Protein 1WVH (pdb70)

Sequence (132 aa):
AACNVLFINSVEMESLTGPQAISKAVAETLVADPTPTATIVHFKVSAQGITLTDNQRKLFFRRHYPLNTVTFCDLDPQERKWTKTDGSGPAKLFGFVARKGSTTDNVCHLFAELDPDQPAAAIVNFVSRVML

Solvent-accessible surface area: 7154 Å² total; per-residue (Å²): 86,41,18,61,0,12,15,3,33,46,12,132,9,133,80,53,67,10,67,116,0,0,18,99,0,0,36,71,2,73,121,36,138,114,72,20,97,24,6,50,0,63,0,95,5,26,80,119,0,0,15,0,32,26,63,83,205,166,95,23,147,136,82,69,21,51,55,106,11,7,46,48,4,48,56,5,67,117,138,62,90,5,97,32,88,132,39,100,34,84,6,96,4,0,0,1,0,0,125,144,107,45,133,106,62,14,31,0,10,0,0,0,34,67,46,125,128,46,54,0,56,46,7,14,92,84,0,38,202,63,15,106

Secondary structure (DSSP, 8-state):
-EEEEEEEEEEEEET--HHHHHHHHHHHHHT-SSPPPPEEEEEEEETTEEEEEESSS-SS-EEEEEGGGEEEEEE-TT--EEE-SSSS-EEEEEEEEE----TT-EEEEEEEE--TTS-HHHHHHHHHHHH-

Foldseek 3Di:
DKDKWKWFDKAWDQLDDELRSFQVVVVCQVVDPPRTAIFIWIWDQDLQGTKIAHPGPCPDGIDGAGLVFWDAKDWNPVFDFDCHPPHPDTFTKIWTWGCRVRNSIIMITMITGDDPVCHRHNVRVVSVVNRD

GO terms:
  GO:0005515 protein binding (F, IPI)

InterPro domains:
  IPR000980 SH2 domain [PF00017] (1472-1566)
  IPR000980 SH2 domain [PS50001] (1472-1581)
  IPR000980 SH2 domain [SM00252] (1470-1572)
  IPR003595 Protein-tyrosine phosphatase, catalytic [SM00404] (124-246)
  IPR006020 PTB/PI domain [SM00462] (1603-1744)
  IPR011993 PH-like domain superfamily [G3DSA:2.30.29.30] (1593-1744)
  IPR013625 Tensin/EPS8 phosphotyrosine-binding domain [PF08416] (1607-1742)
  IPR014020 Tensin phosphatase, C2 domain [PF10409] (233-359)
  IPR014020 Tensin phosphatase, C2 domain [PS51182] (235-361)
  IPR014020 Tensin phosphatase, C2 domain [SM01326] (233-360)
  IPR029021 Protein-tyrosine phosphatase-like [G3DSA:3.90.190.10] (66-230)
  IPR029021 Protein-tyrosine phosphatase-like [SSF52799] (67-231)
  IPR029023 Tensin-type phosphatase domain [PS51181] (58-230)
  IPR033929 Tensin, phosphotyrosine-binding domain [cd01213] (1605-1738)
  IPR035012 Tensin-like, SH2 domain [cd09927] (1468-1583)
  IPR035892 C2 domain superfamily [SSF49562] (233-360)
  IPR036860 SH2 domain superfamily [G3DSA:3.30.505.10] (1468-1579)
  IPR036860 SH2 domain superfamily [SSF55550] (1465-1597)
  IPR051484 Tensin Phosphatase [PTHR45734] (11-1744)

Nearest PDB structures (foldseek):
  1wvh-assembly1_A  TM=1.008E+00  e=8.904E-28  Gallus gallus
  2gjy-assembly1_A  TM=9.436E-01  e=2.859E-20  Gallus gallus
  2dkq-assembly1_A  TM=9.224E-01  e=1.446E-16  Homo sapiens
  3hqc-assembly1_A  TM=8.943E-01  e=5.499E-17  Homo sapiens
  2loz-assembly1_A  TM=8.882E-01  e=8.425E-16  Homo sapiens

Organism: Gallus gallus (NCBI:txid9031)

CATH classification: 2.30.29.30

B-factor: mean 32.16, std 12.57, range [15.65, 95.96]

Structure (mmCIF, N/CA/C/O backbone):
data_1WVH
#
_entry.id   1WVH
#
_cell.length_a   75.680
_cell.length_b   75.680
_cell.length_c   48.690
_cell.angle_alpha   90.00
_cell.angle_beta   90.00
_cell.angle_gamma   90.00
#
_symmetry.space_group_name_H-M   'I 4'
#
loop_
_entity.id
_entity.type
_entity.pdbx_description
1 polymer Tensin
2 water water
#
loop_
_atom_site.group_PDB
_atom_site.id
_atom_site.type_symbol
_atom_site.label_atom_id
_atom_site.label_alt_id
_atom_site.label_comp_id
_atom_site.label_asym_id
_atom_site.label_entity_id
_atom_site.label_seq_id
_atom_site.pdbx_PDB_ins_code
_atom_site.Cartn_x
_atom_site.Cartn_y
_atom_site.Cartn_z
_atom_site.occupancy
_atom_site.B_iso_or_equiv
_atom_site.auth_seq_id
_atom_site.auth_comp_id
_atom_site.auth_asym_id
_atom_site.auth_atom_id
_atom_site.pdbx_PDB_model_num
ATOM 1 N N . ALA A 1 2 ? 43.768 7.264 2.948 1.00 49.78 1606 ALA A N 1
ATOM 2 C CA . ALA A 1 2 ? 42.680 6.693 3.790 1.00 46.50 1606 ALA A CA 1
ATOM 3 C C . ALA A 1 2 ? 41.330 6.846 3.099 1.00 46.22 1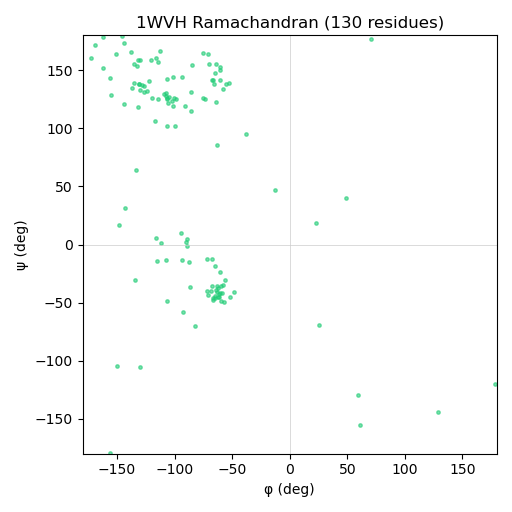606 ALA A C 1
ATOM 4 O O . ALA A 1 2 ? 41.109 7.797 2.346 1.00 42.04 1606 ALA A O 1
ATOM 6 N N . ALA A 1 3 ? 40.430 5.905 3.361 1.00 42.19 1607 ALA A N 1
ATOM 7 C CA . ALA A 1 3 ? 39.102 5.934 2.763 1.00 43.09 1607 ALA A CA 1
ATOM 8 C C . ALA A 1 3 ? 38.017 5.841 3.829 1.00 41.99 1607 ALA A C 1
ATOM 9 O O . ALA A 1 3 ? 38.108 5.034 4.754 1.00 46.23 1607 ALA A O 1
ATOM 11 N N . CYS A 1 4 ? 36.987 6.667 3.685 1.00 37.92 1608 CYS A N 1
ATOM 12 C CA . CYS A 1 4 ? 35.888 6.706 4.642 1.00 38.42 1608 CYS A CA 1
ATOM 13 C C . CYS A 1 4 ? 34.573 6.379 3.945 1.00 36.31 1608 CYS A C 1
ATOM 14 O O . CYS A 1 4 ? 34.466 6.484 2.726 1.00 30.41 1608 CYS A O 1
ATOM 17 N N . ASN A 1 5 ? 33.582 5.956 4.720 1.00 34.11 1609 ASN A N 1
ATOM 18 C CA . ASN A 1 5 ? 32.272 5.679 4.152 1.00 35.24 1609 ASN A CA 1
ATOM 19 C C . ASN A 1 5 ? 31.372 6.856 4.492 1.00 32.03 1609 ASN A C 1
ATOM 20 O O . ASN A 1 5 ? 31.220 7.222 5.659 1.00 30.09 1609 ASN A O 1
ATOM 25 N N . VAL A 1 6 ? 30.796 7.463 3.461 1.00 24.74 1610 VAL A N 1
ATOM 26 C CA . VAL A 1 6 ? 29.911 8.605 3.640 1.00 23.60 1610 VAL A CA 1
ATOM 27 C C . VAL A 1 6 ? 28.795 8.542 2.620 1.00 22.40 1610 VAL A C 1
ATOM 28 O O . VAL A 1 6 ? 28.794 7.687 1.730 1.00 23.08 1610 VAL A O 1
ATOM 32 N N . LEU A 1 7 ? 27.842 9.449 2.759 1.00 21.90 1611 LEU A N 1
ATOM 33 C CA . LEU A 1 7 ? 26.751 9.546 1.804 1.00 21.43 1611 LEU A CA 1
ATOM 34 C C . LEU A 1 7 ? 27.050 10.698 0.854 1.00 21.90 1611 LEU A C 1
ATOM 35 O O . LEU A 1 7 ? 27.328 11.812 1.304 1.00 21.87 1611 LEU A O 1
ATOM 40 N N . PHE A 1 8 ? 27.039 10.435 -0.449 1.00 19.73 1612 PHE A N 1
ATOM 41 C CA . PHE A 1 8 ? 27.209 11.515 -1.410 1.00 21.34 1612 PHE A CA 1
ATOM 42 C C . PHE A 1 8 ? 25.792 12.038 -1.565 1.00 20.28 1612 PHE A C 1
ATOM 43 O O . PHE A 1 8 ? 24.851 11.255 -1.766 1.00 21.99 1612 PHE A O 1
ATOM 51 N N . ILE A 1 9 ? 25.629 13.352 -1.473 1.00 18.73 1613 ILE A N 1
ATOM 52 C CA . ILE A 1 9 ? 24.307 13.949 -1.556 1.00 18.36 1613 ILE A CA 1
ATOM 53 C C . ILE A 1 9 ? 24.001 14.680 -2.855 1.00 21.38 1613 ILE A C 1
ATOM 54 O O . ILE A 1 9 ? 22.952 14.451 -3.462 1.00 24.20 1613 ILE A O 1
ATOM 59 N N . ASN A 1 10 ? 24.909 15.547 -3.293 1.00 18.46 1614 ASN A N 1
ATOM 60 C CA . ASN A 1 10 ? 24.632 16.348 -4.474 1.00 20.15 1614 ASN A CA 1
ATOM 61 C C . ASN A 1 10 ? 25.867 17.140 -4.897 1.00 20.42 1614 ASN A C 1
ATOM 62 O O . ASN A 1 10 ? 26.800 17.328 -4.110 1.00 21.11 1614 ASN A O 1
ATOM 67 N N . SER A 1 11 ? 25.872 17.585 -6.150 1.00 20.08 1615 SER A N 1
ATOM 68 C CA . SER A 1 11 ? 26.947 18.407 -6.696 1.00 20.51 1615 SER A CA 1
ATOM 69 C C . SER A 1 11 ? 26.231 19.649 -7.207 1.00 22.51 1615 SER A C 1
ATOM 70 O O . SER A 1 11 ? 25.208 19.550 -7.902 1.00 25.65 1615 SER A O 1
ATOM 73 N N . VAL A 1 12 ? 26.756 20.817 -6.857 1.00 18.71 1616 VAL A N 1
ATOM 74 C CA . VAL A 1 12 ? 26.136 22.082 -7.230 1.00 20.35 1616 VAL A CA 1
ATOM 75 C C . VAL A 1 12 ? 27.102 23.023 -7.938 1.00 20.57 1616 VAL A C 1
ATOM 76 O O . VAL A 1 12 ? 28.221 23.238 -7.477 1.00 20.69 1616 VAL A O 1
ATOM 80 N N . GLU A 1 13 ? 26.665 23.576 -9.068 1.00 21.81 1617 GLU A N 1
ATOM 81 C CA . GLU A 1 13 ? 27.470 24.540 -9.821 1.00 24.18 1617 GLU A CA 1
ATOM 82 C C . GLU A 1 13 ? 27.445 25.850 -9.031 1.00 24.51 1617 GLU A C 1
ATOM 83 O O . GLU A 1 13 ? 26.372 26.372 -8.718 1.00 26.25 1617 GLU A O 1
ATOM 89 N N . MET A 1 14 ? 28.619 26.383 -8.711 1.00 23.53 1618 MET A N 1
ATOM 90 C CA . MET A 1 14 ? 28.704 27.605 -7.913 1.00 23.66 1618 MET A CA 1
ATOM 91 C C . MET A 1 14 ? 29.231 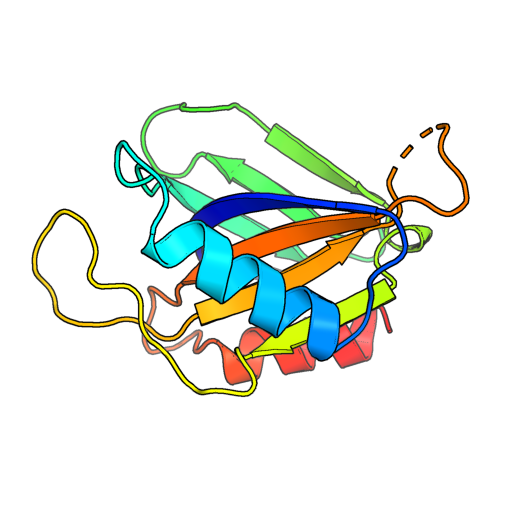28.832 -8.643 1.00 24.98 1618 MET A C 1
ATOM 92 O O . MET A 1 14 ? 29.336 29.901 -8.047 1.00 28.23 1618 MET A O 1
ATOM 97 N N . GLU A 1 15 ? 29.542 28.689 -9.925 1.00 28.28 1619 GLU A N 1
ATOM 98 C CA . GLU A 1 15 ? 30.116 29.802 -10.676 1.00 33.21 1619 GLU A CA 1
ATOM 99 C C . GLU A 1 15 ? 31.415 30.190 -9.968 1.00 30.66 1619 GLU A C 1
ATOM 100 O O . GLU A 1 15 ? 32.236 29.326 -9.669 1.00 29.05 1619 GLU A O 1
ATOM 106 N N . SER A 1 16 ? 31.600 31.472 -9.671 1.00 32.96 1620 SER A N 1
ATOM 107 C CA . SER A 1 16 ? 32.831 31.899 -9.012 1.00 34.02 1620 SER A CA 1
ATOM 108 C C . SER A 1 16 ? 32.771 31.882 -7.486 1.00 34.43 1620 SER A C 1
ATOM 109 O O . SER A 1 16 ? 33.734 32.259 -6.822 1.00 34.72 1620 SER A O 1
ATOM 112 N N . LEU A 1 17 ? 31.647 31.439 -6.926 1.00 31.62 1621 LEU A N 1
ATOM 113 C CA . LEU A 1 17 ? 31.520 31.385 -5.475 1.00 29.33 1621 LEU A CA 1
ATOM 114 C C . LEU A 1 17 ? 32.518 30.374 -4.941 1.00 27.91 1621 LEU A C 1
ATOM 115 O O . LEU A 1 17 ? 32.823 29.385 -5.606 1.00 30.64 1621 LEU A O 1
ATOM 120 N N . THR A 1 18 ? 33.032 30.611 -3.743 1.00 26.25 1622 THR A N 1
ATOM 121 C CA . THR A 1 18 ? 33.993 29.688 -3.185 1.00 26.28 1622 THR A CA 1
ATOM 122 C C . THR A 1 18 ? 34.043 29.744 -1.656 1.00 24.56 1622 THR A C 1
ATOM 123 O O . THR A 1 18 ? 33.285 30.484 -1.029 1.00 23.96 1622 THR A O 1
ATOM 127 N N . GLY A 1 19 ? 34.904 28.931 -1.056 1.00 23.43 1623 GLY A N 1
ATOM 128 C CA . GLY A 1 19 ? 35.034 28.942 0.394 1.00 21.00 1623 GLY A CA 1
ATOM 129 C C . GLY A 1 19 ? 33.776 28.575 1.166 1.00 23.33 1623 GLY A C 1
ATOM 130 O O . GLY A 1 19 ? 32.909 27.871 0.642 1.00 22.15 1623 GLY A O 1
ATOM 131 N N . PRO A 1 20 ? 33.650 29.035 2.419 1.00 24.62 1624 PRO A N 1
ATOM 132 C CA . PRO A 1 20 ? 32.480 28.744 3.255 1.00 23.79 1624 PRO A CA 1
ATOM 133 C C . PRO A 1 20 ? 31.175 29.212 2.605 1.00 21.91 1624 PRO A C 1
ATOM 134 O O . PRO A 1 20 ? 30.124 28.573 2.759 1.00 22.21 1624 PRO A O 1
ATOM 138 N N . GLN A 1 21 ? 31.242 30.328 1.890 1.00 23.21 1625 GLN A N 1
ATOM 139 C CA . GLN A 1 21 ? 30.064 30.861 1.215 1.00 21.88 1625 GLN A CA 1
ATOM 140 C C . GLN A 1 21 ? 29.544 29.844 0.213 1.00 20.69 1625 GLN A C 1
ATOM 141 O O . GLN A 1 21 ? 28.337 29.651 0.085 1.00 22.17 1625 GLN A O 1
ATOM 147 N N . ALA A 1 22 ? 30.463 29.210 -0.512 1.00 20.57 1626 ALA A N 1
ATOM 148 C CA . ALA A 1 22 ? 30.104 28.201 -1.502 1.00 19.73 1626 ALA A CA 1
ATOM 149 C C . ALA A 1 22 ? 29.494 26.960 -0.856 1.00 19.29 1626 ALA A C 1
ATOM 150 O O . ALA A 1 22 ? 28.472 26.444 -1.330 1.00 19.23 1626 ALA A O 1
ATOM 152 N N . ILE A 1 23 ? 30.124 26.469 0.207 1.00 17.98 1627 ILE A N 1
ATOM 153 C CA . ILE A 1 23 ? 29.615 25.287 0.910 1.00 17.01 1627 ILE A CA 1
ATOM 154 C C . ILE A 1 23 ? 28.206 25.570 1.420 1.00 17.40 1627 ILE A C 1
ATOM 155 O O . ILE A 1 23 ? 27.279 24.792 1.213 1.00 18.55 1627 ILE A O 1
ATOM 160 N N . SER A 1 24 ? 28.038 26.708 2.081 1.00 19.22 1628 SER A N 1
ATOM 161 C CA . SER A 1 24 ? 26.740 27.072 2.630 1.00 19.22 1628 SER A CA 1
ATOM 162 C C . SER A 1 24 ? 25.676 27.212 1.531 1.00 16.78 1628 SER A C 1
ATOM 163 O O . SER A 1 24 ? 24.557 26.704 1.668 1.00 18.05 1628 SER A O 1
ATOM 166 N N . LYS A 1 25 ? 26.031 27.881 0.437 1.00 18.11 1629 LYS A N 1
ATOM 167 C CA . LYS A 1 25 ? 25.092 28.075 -0.659 1.00 18.51 1629 LYS A CA 1
ATOM 168 C C . LYS A 1 25 ? 24.691 26.736 -1.283 1.00 17.50 1629 LYS A C 1
ATOM 169 O O . LYS A 1 25 ? 23.515 26.515 -1.607 1.00 17.73 1629 LYS A O 1
ATOM 175 N N . ALA A 1 26 ? 25.667 25.838 -1.447 1.00 17.08 1630 ALA A N 1
ATOM 176 C CA . ALA A 1 26 ? 25.384 24.537 -2.023 1.00 17.14 1630 ALA A CA 1
ATOM 177 C C . ALA A 1 26 ? 24.416 23.765 -1.128 1.00 16.77 1630 ALA A C 1
ATOM 178 O O . ALA A 1 26 ? 23.525 23.071 -1.625 1.00 17.98 1630 ALA A O 1
ATOM 180 N N . VAL A 1 27 ? 24.566 23.906 0.188 1.00 17.59 1631 VAL A N 1
ATOM 181 C CA . VAL A 1 27 ? 23.676 23.221 1.118 1.00 15.65 1631 VAL A CA 1
ATOM 182 C C . VAL A 1 27 ? 22.253 23.761 0.954 1.00 19.23 1631 VAL A C 1
ATOM 183 O O . VAL A 1 27 ? 21.289 22.996 0.876 1.00 18.78 1631 VAL A O 1
ATOM 187 N N . ALA A 1 28 ? 22.126 25.081 0.897 1.00 18.50 1632 ALA A N 1
ATOM 188 C CA . ALA A 1 28 ? 20.811 25.691 0.728 1.00 19.49 1632 ALA A CA 1
ATOM 189 C C . ALA A 1 28 ? 20.125 25.187 -0.537 1.00 18.31 1632 ALA A C 1
ATOM 190 O O . ALA A 1 28 ? 18.964 24.774 -0.507 1.00 19.58 1632 ALA A O 1
ATOM 192 N N . GLU A 1 29 ? 20.836 25.214 -1.656 1.00 18.70 1633 GLU A N 1
ATOM 193 C CA . GLU A 1 29 ? 20.240 24.780 -2.915 1.00 19.81 1633 GLU A CA 1
ATOM 194 C C . GLU A 1 29 ? 19.853 23.311 -2.868 1.00 19.71 1633 GLU A C 1
ATOM 195 O O . GLU A 1 29 ? 18.835 22.893 -3.429 1.00 22.04 1633 GLU A O 1
ATOM 201 N N . THR A 1 30 ? 20.661 22.521 -2.184 1.00 18.58 1634 THR A N 1
ATOM 202 C CA . THR A 1 30 ? 20.391 21.100 -2.086 1.00 19.00 1634 THR A CA 1
ATOM 203 C C . THR A 1 30 ? 19.144 20.797 -1.257 1.00 21.45 1634 THR A C 1
ATOM 204 O O . THR A 1 30 ? 18.354 19.920 -1.618 1.00 23.15 1634 THR A O 1
ATOM 208 N N . LEU A 1 31 ? 18.950 21.530 -0.167 1.00 21.46 1635 LEU A N 1
ATOM 209 C CA . LEU A 1 31 ? 17.799 21.283 0.696 1.00 21.97 1635 LEU A CA 1
ATOM 210 C C . LEU A 1 31 ? 16.449 21.714 0.113 1.00 26.60 1635 LEU A C 1
ATOM 211 O O . LEU A 1 31 ? 15.399 21.339 0.645 1.00 28.40 1635 LEU A O 1
ATOM 216 N N . VAL A 1 32 ? 16.460 22.487 -0.968 1.00 25.30 1636 VAL A N 1
ATOM 217 C CA . VAL A 1 32 ? 15.205 22.883 -1.603 1.00 29.65 1636 VAL A CA 1
ATOM 218 C C . VAL A 1 32 ? 15.098 22.316 -3.021 1.00 27.18 1636 VAL A C 1
ATOM 219 O O . VAL A 1 32 ? 14.156 22.631 -3.757 1.00 27.53 1636 VAL A O 1
ATOM 223 N N . ALA A 1 33 ? 16.065 21.482 -3.399 1.00 25.15 1637 ALA A N 1
ATOM 224 C CA . ALA A 1 33 ? 16.073 20.862 -4.717 1.00 24.94 1637 ALA A CA 1
ATOM 225 C C . ALA A 1 33 ? 14.838 20.005 -4.902 1.00 27.26 1637 ALA A C 1
ATOM 226 O O . ALA A 1 33 ? 14.388 19.327 -3.973 1.00 26.79 1637 ALA A O 1
ATOM 228 N N . ASP A 1 34 ? 14.280 20.029 -6.111 1.00 33.68 1638 ASP A N 1
ATOM 229 C CA . ASP A 1 34 ? 13.069 19.238 -6.422 1.00 35.25 1638 ASP A CA 1
ATOM 230 C C . ASP A 1 34 ? 13.269 18.459 -7.740 1.00 37.59 1638 ASP A C 1
ATOM 231 O O . ASP A 1 34 ? 13.433 19.043 -8.797 1.00 42.48 1638 ASP A O 1
ATOM 236 N N . PRO A 1 35 ? 13.221 17.115 -7.684 1.00 34.31 1639 PRO A N 1
ATOM 237 C CA . PRO A 1 35 ? 12.998 16.278 -6.500 1.00 34.96 1639 PRO A CA 1
ATOM 238 C C . PRO A 1 35 ? 14.192 16.284 -5.560 1.00 32.21 1639 PRO A C 1
ATOM 239 O O . PRO A 1 35 ? 15.292 16.715 -5.918 1.00 29.22 1639 PRO A O 1
ATOM 243 N N . THR A 1 36 ? 13.953 15.830 -4.341 1.00 33.37 1640 THR A N 1
ATOM 244 C CA . THR A 1 36 ? 15.003 15.747 -3.339 1.00 33.01 1640 THR A CA 1
ATOM 245 C C . THR A 1 36 ? 16.083 14.855 -3.936 1.00 33.32 1640 THR A C 1
ATOM 246 O O . THR A 1 36 ? 15.787 13.813 -4.524 1.00 31.10 1640 THR A O 1
ATOM 250 N N . PRO A 1 37 ? 17.348 15.269 -3.834 1.00 28.99 1641 PRO A N 1
ATOM 251 C CA . PRO A 1 37 ? 18.394 14.421 -4.399 1.00 26.78 1641 PRO A CA 1
ATOM 252 C C . PRO A 1 37 ? 18.373 13.066 -3.693 1.00 29.27 1641 PRO A C 1
ATOM 253 O O . PRO A 1 37 ? 17.933 12.962 -2.546 1.00 32.63 1641 PRO A O 1
ATOM 257 N N . THR A 1 38 ? 18.811 12.023 -4.385 1.00 35.03 1642 THR A N 1
ATOM 258 C CA . THR A 1 38 ? 18.862 10.704 -3.772 1.00 37.03 1642 THR A CA 1
ATOM 259 C C . THR A 1 38 ? 20.307 10.429 -3.367 1.00 30.72 1642 THR A C 1
ATOM 260 O O . THR A 1 38 ? 21.203 10.407 -4.204 1.00 32.28 1642 THR A O 1
ATOM 264 N N . ALA A 1 39 ? 20.526 10.236 -2.074 1.00 33.19 1643 ALA A N 1
ATOM 265 C CA . ALA A 1 39 ? 21.866 9.976 -1.568 1.00 29.96 1643 ALA A CA 1
ATOM 266 C C . ALA A 1 39 ? 22.368 8.601 -1.989 1.00 31.66 1643 ALA A C 1
ATOM 267 O O . ALA A 1 39 ? 21.581 7.694 -2.269 1.00 32.99 1643 ALA A O 1
ATOM 269 N N . THR A 1 40 ? 23.688 8.461 -2.032 1.00 25.16 1644 THR A N 1
ATOM 270 C CA . THR A 1 40 ? 24.339 7.208 -2.406 1.00 26.56 1644 THR A CA 1
ATOM 271 C C . THR A 1 40 ? 25.502 6.968 -1.457 1.00 27.25 1644 THR A C 1
ATOM 272 O O . THR A 1 40 ? 26.272 7.884 -1.182 1.00 25.12 1644 THR A O 1
ATOM 276 N N . ILE A 1 41 ? 25.635 5.746 -0.954 1.00 23.94 1645 ILE A N 1
ATOM 277 C CA . ILE A 1 41 ? 26.747 5.439 -0.066 1.00 23.26 1645 ILE A CA 1
ATOM 278 C C . ILE A 1 41 ? 27.985 5.312 -0.943 1.00 27.04 1645 ILE A C 1
ATOM 279 O O . ILE A 1 41 ? 27.990 4.554 -1.923 1.00 24.66 1645 ILE A O 1
ATOM 284 N N . VAL A 1 42 ? 29.030 6.061 -0.606 1.00 23.50 1646 VAL A N 1
ATOM 285 C CA . VAL A 1 42 ? 30.253 6.014 -1.389 1.00 25.68 1646 VAL A CA 1
ATOM 286 C C . VAL A 1 42 ? 31.502 5.843 -0.543 1.00 24.35 1646 VAL A C 1
ATOM 287 O O . VAL A 1 42 ? 31.516 6.130 0.660 1.00 26.67 1646 VAL A O 1
ATOM 291 N N . HIS A 1 43 ? 32.544 5.368 -1.209 1.00 25.23 1647 HIS A N 1
ATOM 292 C CA . HIS A 1 43 ? 33.866 5.176 -0.626 1.00 28.42 1647 HIS A CA 1
ATOM 293 C C . HIS A 1 43 ? 34.497 6.531 -0.941 1.00 27.18 1647 HIS A C 1
ATOM 294 O O . HIS A 1 43 ? 34.581 6.914 -2.112 1.00 25.34 1647 HIS A O 1
ATOM 301 N N . PHE A 1 44 ? 34.895 7.261 0.097 1.00 23.64 1648 PHE A N 1
ATOM 302 C CA . PHE A 1 44 ? 35.505 8.589 -0.029 1.00 23.10 1648 PHE A CA 1
ATOM 303 C C . PHE A 1 44 ? 36.985 8.389 0.288 1.00 24.42 1648 PHE A C 1
ATOM 304 O O . PHE A 1 44 ? 37.364 8.269 1.456 1.00 24.75 1648 PHE A O 1
ATOM 312 N N . LYS A 1 45 ? 37.812 8.356 -0.752 1.00 22.92 1649 LYS A N 1
ATOM 313 C CA . LYS A 1 45 ? 39.241 8.121 -0.581 1.00 24.24 1649 LYS A CA 1
ATOM 314 C C . LYS A 1 45 ? 40.095 9.366 -0.744 1.00 22.78 1649 LYS A C 1
ATOM 315 O O . LYS A 1 45 ? 40.009 10.069 -1.749 1.00 23.99 1649 LYS A O 1
ATOM 321 N N . VAL A 1 46 ? 40.922 9.627 0.266 1.00 26.90 1650 VAL A N 1
ATOM 322 C CA . VAL A 1 46 ? 41.840 10.766 0.271 1.00 27.72 1650 VAL A CA 1
ATOM 323 C C . VAL A 1 46 ? 43.246 10.221 0.044 1.00 28.61 1650 VAL A C 1
ATOM 324 O O . VAL A 1 46 ? 43.695 9.330 0.764 1.00 32.01 1650 VAL A O 1
ATOM 328 N N . SER A 1 47 ? 43.926 10.740 -0.971 1.00 25.15 1651 SER A N 1
ATOM 329 C CA . SER A 1 47 ? 45.283 10.294 -1.285 1.00 28.77 1651 SER A CA 1
ATOM 330 C C . SER A 1 47 ? 46.101 11.461 -1.809 1.00 29.87 1651 SER A C 1
ATOM 331 O O . SER A 1 47 ? 45.600 12.582 -1.927 1.00 29.41 1651 SER A O 1
ATOM 334 N N . ALA A 1 48 ? 47.363 11.198 -2.130 1.00 29.29 1652 ALA A N 1
ATOM 335 C CA . ALA A 1 48 ? 48.240 12.234 -2.653 1.00 27.48 1652 ALA A CA 1
ATOM 336 C C . ALA A 1 48 ? 47.737 12.707 -4.008 1.00 28.61 1652 ALA A C 1
ATOM 337 O O . ALA A 1 48 ? 48.109 13.785 -4.474 1.00 31.55 1652 ALA A O 1
ATOM 339 N N . GLN A 1 49 ? 46.882 11.899 -4.636 1.00 26.48 1653 GLN A N 1
ATOM 340 C CA . GLN A 1 49 ? 46.329 12.229 -5.943 1.00 30.92 1653 GLN A CA 1
ATOM 341 C C . GLN A 1 49 ? 45.060 13.075 -5.863 1.00 25.60 1653 GLN A C 1
ATOM 342 O O . GLN A 1 49 ? 44.638 13.649 -6.865 1.00 26.48 1653 GLN A O 1
ATOM 348 N N . GLY A 1 50 ? 44.459 13.141 -4.676 1.00 26.72 1654 GLY A N 1
ATOM 349 C CA . GLY A 1 50 ? 43.238 13.914 -4.516 1.00 25.25 1654 GLY A CA 1
ATOM 350 C C . GLY A 1 50 ? 42.131 13.126 -3.847 1.00 24.71 1654 GLY A C 1
ATOM 351 O O . GLY A 1 50 ? 42.371 12.322 -2.945 1.00 23.73 1654 GLY A O 1
ATOM 352 N N . ILE A 1 51 ? 40.902 13.366 -4.284 1.00 22.57 1655 ILE A N 1
ATOM 353 C CA . ILE A 1 51 ? 39.749 12.682 -3.715 1.00 19.92 1655 ILE A CA 1
ATOM 354 C C . ILE A 1 51 ? 39.111 11.789 -4.757 1.00 21.16 1655 ILE A C 1
ATOM 355 O O . ILE A 1 51 ? 38.756 12.255 -5.840 1.00 23.49 1655 ILE A O 1
ATOM 360 N N . THR A 1 52 ? 38.967 10.510 -4.434 1.00 22.57 1656 THR A N 1
ATOM 361 C CA . THR A 1 52 ? 38.359 9.565 -5.360 1.00 22.43 1656 THR A CA 1
ATOM 362 C C . THR A 1 52 ? 37.114 8.979 -4.717 1.00 22.36 1656 THR A C 1
ATOM 363 O O . THR A 1 52 ? 37.164 8.472 -3.596 1.00 21.31 1656 THR A O 1
ATOM 367 N N . LEU A 1 53 ? 35.992 9.072 -5.427 1.00 22.53 1657 LEU A N 1
ATOM 368 C CA . LEU A 1 53 ? 34.718 8.565 -4.938 1.00 23.19 1657 LEU A CA 1
ATOM 369 C C . LEU A 1 53 ? 34.317 7.321 -5.721 1.00 24.97 1657 LEU A C 1
ATOM 370 O O . LEU A 1 53 ? 34.337 7.322 -6.951 1.00 26.84 1657 LEU A O 1
ATOM 375 N N . THR A 1 54 ? 33.969 6.265 -5.005 1.00 24.40 1658 THR A N 1
ATOM 376 C CA . THR A 1 54 ? 33.519 5.046 -5.667 1.00 26.26 1658 THR A CA 1
ATOM 377 C C . THR A 1 54 ? 32.249 4.529 -5.000 1.00 28.23 1658 THR A C 1
ATOM 378 O O . THR A 1 54 ? 31.986 4.783 -3.825 1.00 28.10 1658 THR A O 1
ATOM 382 N N . ASP A 1 55 ? 31.452 3.801 -5.766 1.00 32.10 1659 ASP A N 1
ATOM 383 C CA . ASP A 1 55 ? 30.206 3.245 -5.259 1.00 36.33 1659 ASP A CA 1
ATOM 384 C C . ASP A 1 55 ? 30.416 2.186 -4.177 1.00 40.21 1659 ASP A C 1
ATOM 385 O O . ASP A 1 55 ? 31.308 1.345 -4.276 1.00 40.85 1659 ASP A O 1
ATOM 390 N N . ASN A 1 56 ? 29.583 2.243 -3.143 1.00 39.06 1660 ASN A N 1
ATOM 391 C CA . ASN A 1 56 ? 29.616 1.285 -2.038 1.00 41.16 1660 ASN A CA 1
ATOM 392 C C . ASN A 1 56 ? 28.165 1.091 -1.682 1.00 44.06 1660 ASN A C 1
ATOM 393 O O . ASN A 1 56 ? 27.794 0.841 -0.535 1.00 42.47 1660 ASN A O 1
ATOM 398 N N . GLN A 1 57 ? 27.352 1.209 -2.719 1.00 46.70 1661 GLN A N 1
ATOM 399 C CA . GLN A 1 57 ? 25.911 1.102 -2.625 1.00 52.07 1661 GLN A CA 1
ATOM 400 C C . GLN A 1 57 ? 25.468 0.127 -3.706 1.00 54.19 1661 GLN A C 1
ATOM 401 O O . GLN A 1 57 ? 25.623 -1.094 -3.608 1.00 55.19 1661 GLN A O 1
ATOM 407 N N . ARG A 1 58 ? 24.894 0.736 -4.732 1.00 55.48 1662 ARG A N 1
ATOM 408 C CA . ARG A 1 58 ? 24.407 0.114 -5.942 1.00 56.17 1662 ARG A CA 1
ATOM 409 C C . ARG A 1 58 ? 24.786 1.239 -6.890 1.00 59.37 1662 ARG A C 1
ATOM 410 O O . ARG A 1 58 ? 24.381 2.398 -6.717 1.00 63.21 1662 ARG A O 1
ATOM 418 N N . LYS A 1 59 ? 25.618 0.877 -7.853 1.00 58.94 1663 LYS A N 1
ATOM 419 C CA . LYS A 1 59 ? 26.167 1.780 -8.841 1.00 58.66 1663 LYS A CA 1
ATOM 420 C C . LYS A 1 59 ? 25.242 2.871 -9.377 1.00 58.51 1663 LYS A C 1
ATOM 421 O O . LYS A 1 59 ? 24.450 2.633 -10.290 1.00 60.82 1663 LYS A O 1
ATOM 427 N N . LEU A 1 60 ? 25.315 4.059 -8.775 0.00 58.76 1664 LEU A N 1
ATOM 428 C CA . LEU A 1 60 ? 24.544 5.198 -9.271 1.00 58.43 1664 LEU A CA 1
ATOM 429 C C . LEU A 1 60 ? 25.500 5.606 -10.375 1.00 58.43 1664 LEU A C 1
ATOM 430 O O . LEU A 1 60 ? 25.205 5.459 -11.557 0.00 57.68 1664 LEU A O 1
ATOM 435 N N . PHE A 1 61 ? 26.653 6.126 -9.963 1.00 55.58 1665 PHE A N 1
ATOM 436 C CA . PHE A 1 61 ? 27.711 6.494 -10.890 1.00 52.24 1665 PHE A CA 1
ATOM 437 C C . PHE A 1 61 ? 28.765 5.469 -10.511 1.00 47.04 1665 PHE A C 1
ATOM 438 O O . PHE A 1 61 ? 28.616 4.798 -9.493 1.00 50.34 1665 PHE A O 1
ATOM 446 N N . PHE A 1 62 ? 29.804 5.297 -11.315 1.00 47.37 1666 PHE A N 1
ATOM 447 C CA . PHE A 1 62 ? 30.807 4.311 -10.941 1.00 41.79 1666 PHE A CA 1
ATOM 448 C C . PHE A 1 62 ? 31.925 4.930 -10.144 1.00 40.20 1666 PHE A C 1
ATOM 449 O O . PHE A 1 62 ? 32.191 4.527 -9.007 1.00 34.23 1666 PHE A O 1
ATOM 457 N N . ARG A 1 63 ? 32.570 5.922 -10.743 1.00 34.08 1667 ARG A N 1
ATOM 458 C CA . ARG A 1 63 ? 33.707 6.544 -10.096 1.00 30.43 1667 ARG A CA 1
ATOM 459 C C . ARG A 1 63 ? 33.981 7.961 -10.555 1.00 30.91 1667 ARG A C 1
ATOM 460 O O . ARG A 1 63 ? 33.820 8.300 -11.724 1.00 32.92 1667 ARG A O 1
ATOM 468 N N . ARG A 1 64 ? 34.402 8.790 -9.608 1.00 26.67 1668 ARG A N 1
ATOM 469 C CA . ARG A 1 64 ? 34.725 10.169 -9.897 1.00 27.91 1668 ARG A CA 1
ATOM 470 C C . ARG A 1 64 ? 36.023 10.436 -9.169 1.00 29.01 1668 ARG A C 1
ATOM 471 O O . ARG A 1 64 ? 36.228 9.952 -8.056 1.00 27.30 1668 ARG A O 1
ATOM 479 N N . HIS A 1 65 ? 36.923 11.151 -9.825 1.00 27.70 1669 HIS A N 1
ATOM 480 C CA . HIS A 1 65 ? 38.192 11.490 -9.208 1.00 25.22 1669 HIS A CA 1
ATOM 481 C C . HIS A 1 65 ? 38.426 12.975 -9.365 1.00 29.02 1669 HIS A C 1
ATOM 482 O O . HIS A 1 65 ? 38.248 13.543 -10.448 1.00 30.02 1669 HIS A O 1
ATOM 489 N N . TYR A 1 66 ? 38.819 13.606 -8.268 1.00 25.74 1670 TYR A N 1
ATOM 490 C CA . TYR A 1 66 ? 39.090 15.032 -8.255 1.00 24.07 1670 TYR A CA 1
ATOM 491 C C . TYR A 1 66 ? 40.562 15.215 -7.917 1.00 25.15 1670 TYR A C 1
ATOM 492 O O . TYR A 1 66 ? 40.975 14.995 -6.773 1.00 24.80 1670 TYR A O 1
ATOM 501 N N . PRO A 1 67 ? 41.379 15.589 -8.919 1.00 24.85 1671 PRO A N 1
ATOM 502 C CA . PRO A 1 67 ? 42.815 15.794 -8.717 1.00 25.57 1671 PRO A CA 1
ATOM 503 C C . PRO A 1 67 ? 43.058 16.758 -7.555 1.00 25.18 1671 PRO A C 1
ATOM 504 O O . PRO A 1 67 ? 42.346 17.754 -7.405 1.00 27.88 1671 PRO A O 1
ATOM 508 N N . LEU A 1 68 ? 44.052 16.448 -6.734 1.00 24.93 1672 LEU A N 1
ATOM 509 C CA . LEU A 1 68 ? 44.368 17.261 -5.564 1.00 23.64 1672 LEU A CA 1
ATOM 510 C C . LEU A 1 68 ? 44.470 18.761 -5.857 1.00 23.55 1672 LEU A C 1
ATOM 511 O O . LEU A 1 68 ? 43.961 19.584 -5.093 1.00 19.97 1672 LEU A O 1
ATOM 516 N N . ASN A 1 69 ? 45.083 19.132 -6.975 1.00 24.38 1673 ASN A N 1
ATOM 517 C CA . ASN A 1 69 ? 45.227 20.552 -7.281 1.00 22.12 1673 ASN A CA 1
ATOM 518 C C . ASN A 1 69 ? 43.927 21.305 -7.596 1.00 26.67 1673 ASN A C 1
ATOM 519 O O . ASN A 1 69 ? 43.916 22.540 -7.625 1.00 28.85 1673 ASN A O 1
ATOM 524 N N . THR A 1 70 ? 42.830 20.583 -7.808 1.00 21.92 1674 THR A N 1
ATOM 525 C CA . THR A 1 70 ? 41.567 21.239 -8.139 1.00 22.72 1674 THR A CA 1
ATOM 526 C C . THR A 1 70 ? 40.701 21.501 -6.915 1.00 21.74 1674 THR A C 1
ATOM 527 O O . THR A 1 70 ? 39.744 22.266 -6.993 1.00 23.48 1674 THR A O 1
ATOM 531 N N . VAL A 1 71 ? 41.046 20.875 -5.791 1.00 19.55 1675 VAL A N 1
ATOM 532 C CA . VAL A 1 71 ? 40.267 21.031 -4.558 1.00 21.39 1675 VAL A CA 1
ATOM 533 C C . VAL A 1 71 ? 40.758 22.277 -3.833 1.00 19.89 1675 VAL A C 1
ATOM 534 O O . VAL A 1 71 ? 41.904 22.329 -3.376 1.00 21.91 1675 VAL A O 1
ATOM 538 N N . THR A 1 72 ? 39.892 23.278 -3.710 1.00 18.26 1676 THR A N 1
ATOM 539 C CA . THR A 1 72 ? 40.285 24.537 -3.092 1.00 19.33 1676 THR A CA 1
ATOM 540 C C . THR A 1 72 ? 39.725 24.813 -1.709 1.00 18.25 1676 THR A C 1
ATOM 541 O O . THR A 1 72 ? 40.186 25.729 -1.025 1.00 22.44 1676 THR A O 1
ATOM 545 N N . PHE A 1 73 ? 38.729 24.041 -1.289 1.00 18.20 1677 PHE A N 1
ATOM 546 C CA . PHE A 1 73 ? 38.156 24.244 0.036 1.00 17.64 1677 PHE A CA 1
ATOM 547 C C . PHE A 1 73 ? 37.373 23.024 0.477 1.00 16.95 1677 PHE A C 1
ATOM 548 O O . PHE A 1 73 ? 36.864 22.285 -0.356 1.00 19.04 1677 PHE A O 1
ATOM 556 N N . CYS A 1 74 ? 37.295 22.810 1.792 1.00 16.91 1678 CYS A N 1
ATOM 557 C CA . CYS A 1 74 ? 36.531 21.697 2.363 1.00 18.79 1678 CYS A CA 1
ATOM 558 C C . CYS A 1 74 ? 36.135 22.062 3.793 1.00 20.13 1678 CYS A C 1
ATOM 559 O O . CYS A 1 74 ? 36.979 22.462 4.595 1.00 22.86 1678 CYS A O 1
ATOM 562 N N . ASP A 1 75 ? 34.853 21.933 4.118 1.00 19.07 1679 ASP A N 1
ATOM 563 C CA . ASP A 1 75 ? 34.400 22.269 5.467 1.00 18.51 1679 ASP A CA 1
ATOM 564 C C . ASP A 1 75 ? 32.979 21.801 5.698 1.00 19.93 1679 ASP A C 1
ATOM 565 O O . ASP A 1 75 ? 32.286 21.337 4.789 1.00 18.40 1679 ASP A O 1
ATOM 570 N N . LEU A 1 76 ? 32.564 21.909 6.950 1.00 20.34 1680 LEU A N 1
ATOM 571 C CA . LEU A 1 76 ? 31.211 21.597 7.357 1.00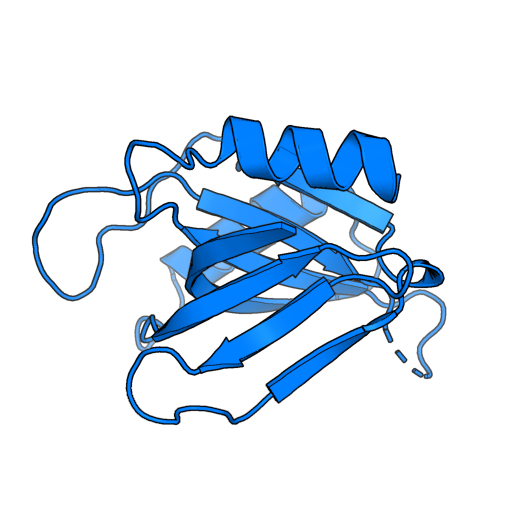 19.78 1680 LEU A CA 1
ATOM 572 C C . LEU A 1 76 ? 30.314 22.753 6.893 1.00 19.15 1680 LEU A C 1
ATOM 573 O O . LEU A 1 76 ? 30.789 23.835 6.529 1.00 19.45 1680 LEU A O 1
ATOM 578 N N . ASP A 1 77 ? 29.009 22.516 6.885 1.00 18.29 1681 ASP A N 1
ATOM 579 C CA . ASP A 1 77 ? 28.068 23.573 6.542 1.00 16.95 1681 ASP A CA 1
ATOM 580 C C . ASP A 1 77 ? 28.195 24.651 7.622 1.00 19.92 1681 ASP A C 1
ATOM 581 O O . ASP A 1 77 ? 28.041 24.370 8.820 1.00 21.15 1681 ASP A O 1
ATOM 586 N N . PRO A 1 78 ? 28.498 25.889 7.219 1.00 21.40 1682 PRO A N 1
ATOM 587 C CA . PRO A 1 78 ? 28.633 26.978 8.187 1.00 21.17 1682 PRO A CA 1
ATOM 588 C C . PRO A 1 78 ? 27.388 27.168 9.049 1.00 26.57 1682 PRO A C 1
ATOM 589 O O . PRO A 1 78 ? 27.489 27.583 10.208 1.00 26.11 1682 PRO A O 1
ATOM 593 N N . GLN A 1 79 ? 26.224 26.858 8.480 1.00 22.87 1683 GLN A N 1
ATOM 594 C CA . GLN A 1 79 ? 24.956 27.030 9.193 1.00 21.66 1683 GLN A CA 1
ATOM 595 C C . GLN A 1 79 ? 24.465 25.774 9.901 1.00 24.78 1683 GLN A C 1
ATOM 596 O O . GLN A 1 79 ? 23.340 25.731 10.399 1.00 25.46 1683 GLN A O 1
ATOM 602 N N . GLU A 1 80 ? 25.324 24.761 9.956 1.00 21.34 1684 GLU A N 1
ATOM 603 C CA . GLU A 1 80 ? 25.043 23.513 10.649 1.00 24.80 1684 GLU A CA 1
ATOM 604 C C . GLU A 1 80 ? 23.710 22.843 10.354 1.00 24.73 1684 GLU A C 1
ATOM 605 O O . GLU A 1 80 ? 23.059 22.307 11.262 1.00 27.04 1684 GLU A O 1
ATOM 611 N N . ARG A 1 81 ? 23.305 22.854 9.088 1.00 24.27 1685 ARG A N 1
ATOM 612 C CA . ARG A 1 81 ? 22.053 22.213 8.707 1.00 24.89 1685 ARG A CA 1
ATOM 613 C C . ARG A 1 81 ? 22.314 20.737 8.464 1.00 26.70 1685 ARG A C 1
ATOM 614 O O . ARG A 1 81 ? 23.437 20.330 8.144 1.00 29.72 1685 ARG A O 1
ATOM 622 N N . LYS A 1 82 ? 21.282 19.926 8.633 1.00 25.34 1686 LYS A N 1
ATOM 623 C CA . LYS A 1 82 ? 21.444 18.497 8.461 1.00 24.90 1686 LYS A CA 1
ATOM 624 C C . LYS A 1 82 ? 20.650 17.898 7.326 1.00 25.44 1686 LYS A C 1
ATOM 625 O O . LYS A 1 82 ? 19.688 18.485 6.823 1.00 26.39 1686 LYS A O 1
ATOM 631 N N . TRP A 1 83 ? 21.094 16.719 6.916 1.00 26.13 1687 TRP A N 1
ATOM 632 C CA . TRP A 1 83 ? 20.443 15.980 5.856 1.00 28.47 1687 TRP A CA 1
ATOM 633 C C . TRP A 1 83 ? 19.558 14.932 6.516 1.00 29.11 1687 TRP A C 1
ATOM 634 O O . TRP A 1 83 ? 20.022 14.162 7.355 1.00 32.65 1687 TRP A O 1
ATOM 645 N N . THR A 1 84 ? 18.275 14.934 6.177 1.00 36.09 1688 THR A N 1
ATOM 646 C CA . THR A 1 84 ? 17.380 13.916 6.706 1.00 43.24 1688 THR A CA 1
ATOM 647 C C . THR A 1 84 ? 17.325 12.960 5.524 1.00 43.00 1688 THR A C 1
ATOM 648 O O . THR A 1 84 ? 16.660 13.229 4.524 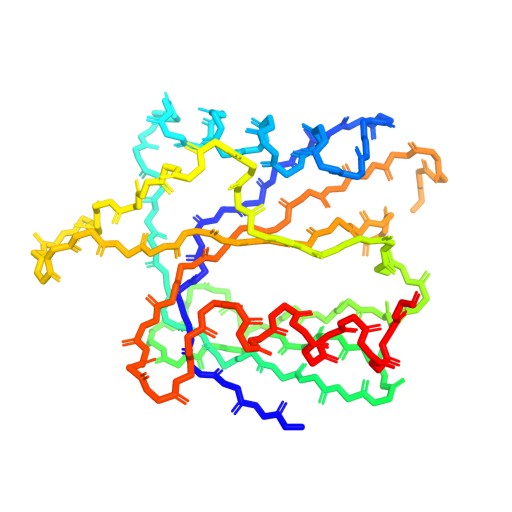1.00 48.39 1688 THR A O 1
ATOM 652 N N . LYS A 1 85 ? 18.065 11.863 5.623 1.00 47.38 1689 LYS A N 1
ATOM 653 C CA . LYS A 1 85 ? 18.122 10.907 4.528 1.00 48.87 1689 LYS A CA 1
ATOM 654 C C . LYS A 1 85 ? 16.742 10.429 4.139 1.00 51.98 1689 LYS A C 1
ATOM 655 O O . LYS A 1 85 ? 15.905 10.180 5.006 1.00 52.29 1689 LYS A O 1
ATOM 661 N N . THR A 1 86 ? 16.498 10.328 2.834 1.00 53.26 1690 THR A N 1
ATOM 662 C CA . THR A 1 86 ? 15.228 9.804 2.354 1.00 54.86 1690 THR A CA 1
ATOM 663 C C . THR A 1 86 ? 15.354 8.403 2.933 1.00 54.72 1690 THR A C 1
ATOM 664 O O . THR A 1 86 ? 15.828 7.478 2.273 1.00 55.89 1690 THR A O 1
ATOM 668 N N . ASP A 1 87 ? 14.951 8.268 4.191 1.00 56.02 1691 ASP A N 1
ATOM 669 C CA . ASP A 1 87 ? 15.092 7.012 4.898 1.00 54.43 1691 ASP A CA 1
ATOM 670 C C . ASP A 1 87 ? 14.574 7.236 6.317 0.00 52.90 1691 ASP A C 1
ATOM 671 O O . ASP A 1 87 ? 13.412 7.593 6.520 1.00 51.75 1691 ASP A O 1
ATOM 676 N N . GLY A 1 88 ? 15.453 7.033 7.292 1.00 52.70 1692 GLY A N 1
ATOM 677 C CA . GLY A 1 88 ? 15.101 7.227 8.684 1.00 52.93 1692 GLY A CA 1
ATOM 678 C C . GLY A 1 88 ? 16.349 7.653 9.432 1.00 53.13 1692 GLY A C 1
ATOM 679 O O . GLY A 1 88 ? 16.788 8.795 9.309 1.00 52.27 1692 GLY A O 1
ATOM 680 N N . SER A 1 89 ? 16.917 6.716 10.188 0.00 52.77 1693 SER A N 1
ATOM 681 C CA . SER A 1 89 ? 18.131 6.902 10.989 1.00 54.30 1693 SER A CA 1
ATOM 682 C C . SER A 1 89 ? 18.520 8.320 11.417 1.00 52.98 1693 SER A C 1
ATOM 683 O O . SER A 1 89 ? 19.671 8.563 11.778 1.00 57.00 1693 SER A O 1
ATOM 686 N N . GLY A 1 90 ? 17.572 9.250 11.384 1.00 53.52 1694 GLY A N 1
ATOM 687 C CA . GLY A 1 90 ? 17.850 10.613 11.800 0.00 53.31 1694 GLY A CA 1
ATOM 688 C C . GLY A 1 90 ? 18.741 11.482 10.930 1.00 53.87 1694 GLY A C 1
ATOM 689 O O . GLY A 1 90 ? 19.268 11.041 9.909 1.00 52.73 1694 GLY A O 1
ATOM 690 N N . PRO A 1 91 ? 18.919 12.751 11.332 1.00 53.59 1695 PRO A N 1
ATOM 691 C CA . PRO A 1 91 ? 19.733 13.763 10.650 1.00 50.38 1695 PRO A CA 1
ATOM 692 C C . PRO A 1 91 ? 21.232 13.464 10.673 1.00 47.09 1695 PRO A C 1
ATOM 693 O O . PRO A 1 91 ? 21.765 12.980 11.671 1.00 46.77 1695 PRO A O 1
ATOM 697 N N . ALA A 1 92 ? 21.906 13.766 9.568 1.00 38.92 1696 ALA A N 1
ATOM 698 C CA . ALA A 1 92 ? 23.343 13.547 9.455 1.00 31.02 1696 ALA A CA 1
ATOM 699 C C . ALA A 1 92 ? 23.992 14.889 9.128 1.00 27.87 1696 ALA A C 1
ATOM 700 O O . ALA A 1 92 ? 23.432 15.671 8.364 1.00 28.10 1696 ALA A O 1
ATOM 702 N N . LYS A 1 93 ? 25.154 15.159 9.716 1.00 26.57 1697 LYS A N 1
ATOM 703 C CA . LYS A 1 93 ? 25.852 16.413 9.450 1.00 23.62 1697 LYS A CA 1
ATOM 704 C C . LYS A 1 93 ? 26.323 16.452 8.003 1.00 22.06 1697 LYS A C 1
ATOM 705 O O . LYS A 1 93 ? 26.754 15.442 7.446 1.00 21.22 1697 LYS A O 1
ATOM 711 N N . LEU A 1 94 ? 26.222 17.634 7.418 1.00 21.41 1698 LEU A N 1
ATOM 712 C CA . LEU A 1 94 ? 26.633 17.867 6.041 1.00 20.06 1698 LEU A CA 1
ATOM 713 C C . LEU A 1 94 ? 27.989 18.538 5.956 1.00 21.62 1698 LEU A C 1
ATOM 714 O O . LEU A 1 94 ? 28.330 19.393 6.786 1.00 26.23 1698 LEU A O 1
ATOM 719 N N . PHE A 1 95 ? 28.754 18.155 4.940 1.00 18.90 1699 PHE A N 1
ATOM 720 C CA . PHE A 1 95 ? 30.046 18.763 4.670 1.00 17.30 1699 PHE A CA 1
ATOM 721 C C . PHE A 1 95 ? 30.303 18.663 3.172 1.00 18.72 1699 PHE A C 1
ATOM 722 O O . PHE A 1 95 ? 29.617 17.933 2.462 1.00 18.32 1699 PHE A O 1
ATOM 730 N N . GLY A 1 96 ? 31.257 19.423 2.671 1.00 15.79 1700 GLY A N 1
ATOM 731 C CA . GLY A 1 96 ? 31.537 19.313 1.255 1.00 19.12 1700 GLY A CA 1
ATOM 732 C C . GLY A 1 96 ? 32.877 19.883 0.885 1.00 16.71 1700 GLY A C 1
ATOM 733 O O . GLY A 1 96 ? 33.637 20.357 1.737 1.00 16.80 1700 GLY A O 1
ATOM 734 N N . PHE A 1 97 ? 33.204 19.784 -0.395 1.00 18.03 1701 PHE A N 1
ATOM 735 C CA . PHE A 1 97 ? 34.432 20.388 -0.865 1.00 18.02 1701 PHE A CA 1
ATOM 736 C C . PHE A 1 97 ? 34.139 21.128 -2.162 1.00 16.63 1701 PHE A C 1
ATOM 737 O O . PHE A 1 97 ? 33.158 20.831 -2.853 1.00 17.33 1701 PHE A O 1
ATOM 745 N N . VAL A 1 98 ? 34.975 22.121 -2.444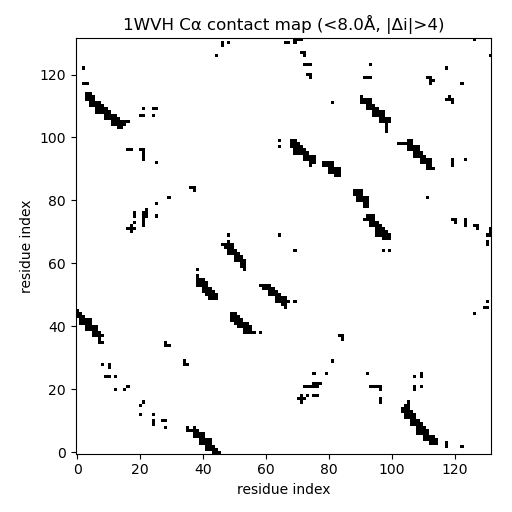 1.00 17.52 1702 VAL A N 1
ATOM 746 C CA . VAL A 1 98 ? 34.867 22.959 -3.634 1.00 16.86 1702 VAL A CA 1
ATOM 747 C C . VAL A 1 98 ? 35.992 22.562 -4.570 1.00 17.12 1702 VAL A C 1
ATOM 748 O O . VAL A 1 98 ? 37.146 22.459 -4.148 1.00 20.70 1702 VAL A O 1
ATOM 752 N N . ALA A 1 99 ? 35.643 22.318 -5.833 1.00 18.88 1703 ALA A N 1
ATOM 753 C CA . ALA A 1 99 ? 36.640 21.952 -6.827 1.00 21.10 1703 ALA A CA 1
ATOM 754 C C . ALA A 1 99 ? 36.506 22.856 -8.041 1.00 23.11 1703 ALA A C 1
ATOM 755 O O . ALA A 1 99 ? 35.395 23.157 -8.483 1.00 24.03 1703 ALA A O 1
ATOM 757 N N . ARG A 1 100 ? 37.641 23.304 -8.569 1.00 24.43 1704 ARG A N 1
ATOM 758 C CA . ARG A 1 100 ? 37.641 24.147 -9.761 1.00 26.71 1704 ARG A CA 1
ATOM 759 C C . ARG A 1 100 ? 37.241 23.235 -10.913 1.00 33.58 1704 ARG A C 1
ATOM 760 O O . ARG A 1 100 ? 36.444 23.603 -11.784 1.00 37.43 1704 ARG A O 1
ATOM 768 N N . LYS A 1 101 ? 37.822 22.039 -10.903 1.00 31.64 1705 LYS A N 1
ATOM 769 C CA . LYS A 1 101 ? 37.569 21.018 -11.912 1.00 39.73 1705 LYS A CA 1
ATOM 770 C C . LYS A 1 101 ? 36.876 19.823 -11.257 1.00 39.01 1705 LYS A C 1
ATOM 771 O O . LYS A 1 101 ? 37.537 18.926 -10.726 1.00 48.90 1705 LYS A O 1
ATOM 777 N N . GLY A 1 103 ? 37.881 23.098 -17.586 1.00 51.95 1707 GLY A N 1
ATOM 778 C CA . GLY A 1 103 ? 37.904 24.057 -18.675 0.00 50.89 1707 GLY A CA 1
ATOM 779 C C . GLY A 1 103 ? 37.008 25.249 -18.403 1.00 53.23 1707 GLY A C 1
ATOM 780 O O . GLY A 1 103 ? 36.232 25.667 -19.265 1.00 51.79 1707 GLY A O 1
ATOM 781 N N . SER A 1 104 ? 37.120 25.802 -17.200 1.00 52.31 1708 SER A N 1
ATOM 782 C CA . SER A 1 104 ? 36.310 26.947 -16.804 1.00 55.14 1708 SER A CA 1
ATOM 783 C C . SER A 1 104 ? 37.042 27.866 -15.831 1.00 56.25 1708 SER A C 1
ATOM 784 O O . SER A 1 104 ? 36.418 28.703 -15.177 1.00 53.78 1708 SER A O 1
ATOM 787 N N . THR A 1 105 ? 38.362 27.703 -15.755 1.00 54.40 1709 THR A N 1
ATOM 788 C CA . THR A 1 105 ? 39.230 28.485 -14.871 1.00 54.08 1709 THR A CA 1
ATOM 789 C C . THR A 1 105 ? 38.587 29.084 -13.618 1.00 53.25 1709 THR A C 1
ATOM 790 O O . THR A 1 105 ? 38.881 28.647 -12.506 1.00 49.69 1709 THR A O 1
ATOM 794 N N . THR A 1 106 ? 37.718 30.077 -13.778 1.00 48.03 1710 THR A N 1
ATOM 795 C CA . THR A 1 106 ? 37.090 30.692 -12.612 1.00 49.37 1710 THR A CA 1
ATOM 796 C C . THR A 1 106 ? 35.771 30.079 -12.106 1.00 46.92 1710 THR A C 1
ATOM 797 O O . THR A 1 106 ? 35.169 30.614 -11.173 1.00 47.52 1710 THR A O 1
ATOM 801 N N . ASP A 1 107 ? 35.333 28.965 -12.699 1.00 40.25 1711 ASP A N 1
ATOM 802 C CA . ASP A 1 107 ? 34.098 28.287 -12.267 1.00 36.40 1711 ASP A CA 1
ATOM 803 C C . ASP A 1 107 ? 34.394 27.175 -11.255 1.00 32.27 1711 ASP A C 1
ATOM 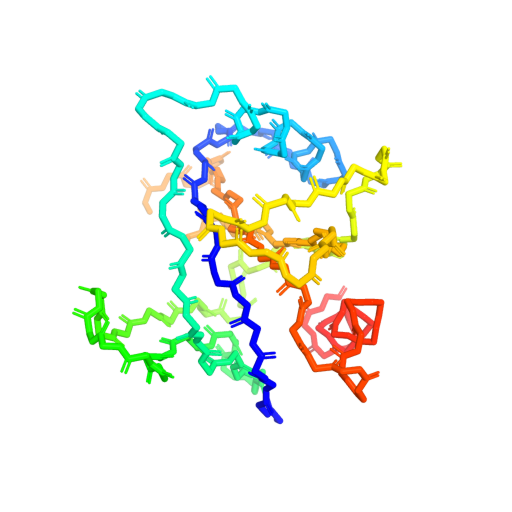804 O O . ASP A 1 107 ? 35.400 26.470 -11.375 1.00 36.62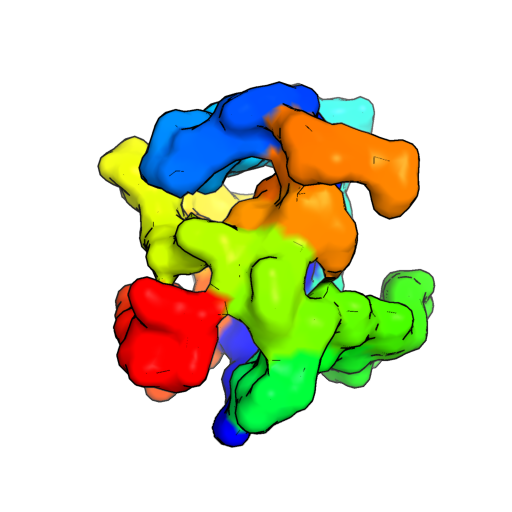 1711 ASP A O 1
ATOM 809 N N . ASN A 1 108 ? 33.494 26.996 -10.289 1.00 27.27 1712 ASN A N 1
ATOM 810 C CA . ASN A 1 108 ? 33.661 25.973 -9.252 1.00 24.12 1712 ASN A CA 1
ATOM 811 C C . ASN A 1 108 ? 32.418 25.109 -9.072 1.00 20.81 1712 ASN A C 1
ATOM 812 O O . ASN A 1 108 ? 31.315 25.510 -9.433 1.00 22.39 1712 ASN A O 1
ATOM 817 N N . VAL A 1 109 ? 32.610 23.920 -8.501 1.00 20.31 1713 VAL A N 1
ATOM 818 C CA . VAL A 1 109 ? 31.498 23.028 -8.213 1.00 20.85 1713 VAL A CA 1
ATOM 819 C C . VAL A 1 109 ? 31.669 22.587 -6.766 1.00 17.71 1713 VAL A C 1
ATOM 820 O O . VAL A 1 109 ? 32.785 22.346 -6.324 1.00 19.11 1713 VAL A O 1
ATOM 824 N N . CYS A 1 110 ? 30.573 22.540 -6.018 1.00 16.98 1714 CYS A N 1
ATOM 825 C CA . CYS A 1 110 ? 30.651 22.076 -4.641 1.00 19.17 1714 CYS A CA 1
ATOM 826 C C . CYS A 1 110 ? 30.027 20.691 -4.556 1.00 17.10 1714 CYS A C 1
ATOM 827 O O . CYS A 1 110 ? 28.898 20.489 -4.999 1.00 17.90 1714 CYS A O 1
ATOM 830 N N . HIS A 1 111 ? 30.769 19.747 -3.991 1.00 16.88 1715 HIS A N 1
ATOM 831 C CA . HIS A 1 111 ? 30.298 18.372 -3.825 1.00 17.58 1715 HIS A CA 1
ATOM 832 C C . HIS A 1 111 ? 29.964 18.175 -2.362 1.00 16.74 1715 HIS A C 1
ATOM 833 O O . HIS A 1 111 ? 30.819 18.373 -1.492 1.00 17.77 1715 HIS A O 1
ATOM 840 N N . LEU A 1 112 ? 28.709 17.809 -2.110 1.00 16.78 1716 LEU A N 1
ATOM 841 C CA . LEU A 1 112 ? 28.198 17.659 -0.747 1.00 17.24 1716 LEU A CA 1
ATOM 842 C C . LEU A 1 112 ? 28.009 16.228 -0.316 1.00 18.44 1716 LEU A C 1
ATOM 843 O O . LEU A 1 112 ? 27.553 15.380 -1.087 1.00 19.37 1716 LEU A O 1
ATOM 848 N N . PHE A 1 113 ? 28.317 15.988 0.954 1.00 16.88 1717 PHE A N 1
ATOM 849 C CA . PHE A 1 113 ? 28.241 14.674 1.570 1.00 19.46 1717 PHE A CA 1
ATOM 850 C C . PHE A 1 113 ? 27.637 14.769 2.965 1.00 16.44 1717 PHE A C 1
ATOM 851 O O . PHE A 1 113 ? 27.510 15.852 3.536 1.00 18.53 1717 PHE A O 1
ATOM 859 N N . ALA A 1 114 ? 27.249 13.620 3.500 1.00 20.24 1718 ALA A N 1
ATOM 860 C CA . ALA A 1 114 ? 26.712 13.556 4.853 1.00 19.67 1718 ALA A CA 1
ATOM 861 C C . ALA A 1 114 ? 27.439 12.429 5.577 1.00 21.86 1718 ALA A C 1
ATOM 862 O O . ALA A 1 114 ? 27.694 11.377 4.998 1.00 21.79 1718 ALA A O 1
ATOM 864 N N . GLU A 1 115 ? 27.809 12.661 6.830 1.00 20.98 1719 GLU A N 1
ATOM 865 C CA . GLU A 1 115 ? 28.489 11.628 7.604 1.00 23.80 1719 GLU A CA 1
ATOM 866 C C . GLU A 1 115 ? 27.580 10.400 7.729 1.00 25.37 1719 GLU A C 1
ATOM 867 O O . GLU A 1 115 ? 26.355 10.523 7.728 1.00 24.87 1719 GLU A O 1
ATOM 873 N N . LEU A 1 116 ? 28.187 9.222 7.835 1.00 23.77 1720 LEU A N 1
ATOM 874 C CA . LEU A 1 116 ? 27.434 7.973 7.914 1.00 25.70 1720 LEU A CA 1
ATOM 875 C C . LEU A 1 116 ? 27.938 7.034 9.015 1.00 30.34 1720 LEU A C 1
ATOM 876 O O . LEU A 1 116 ? 27.162 6.268 9.596 1.00 30.64 1720 LEU A O 1
ATOM 881 N N . ASP A 1 117 ? 29.234 7.111 9.301 1.00 29.93 1721 ASP A N 1
ATOM 882 C CA . ASP A 1 117 ? 29.883 6.253 10.297 1.00 31.81 1721 ASP A CA 1
ATOM 883 C C . ASP A 1 117 ? 30.210 7.062 11.550 1.00 32.41 1721 ASP A C 1
ATOM 884 O O . ASP A 1 117 ? 30.878 8.083 11.474 1.00 26.30 1721 ASP A O 1
ATOM 889 N N . PRO A 1 118 ? 29.762 6.608 12.727 1.00 31.14 1722 PRO A N 1
ATOM 890 C CA . PRO A 1 118 ? 30.070 7.381 13.933 1.00 28.95 1722 PRO A CA 1
ATOM 891 C C . PRO A 1 118 ? 31.567 7.531 14.217 1.00 27.86 1722 PRO A C 1
ATOM 892 O O . PRO A 1 118 ? 31.989 8.478 14.886 1.00 31.82 1722 PRO A O 1
ATOM 896 N N . ASP A 1 119 ? 32.370 6.610 13.702 1.00 30.32 1723 ASP A N 1
ATOM 897 C CA . ASP A 1 119 ? 33.813 6.679 13.923 1.00 29.59 1723 ASP A CA 1
ATOM 898 C C . ASP A 1 119 ? 34.523 7.506 12.858 1.00 28.21 1723 ASP A C 1
ATOM 899 O O . ASP A 1 119 ? 35.742 7.677 12.904 1.00 27.63 1723 ASP A O 1
ATOM 904 N N . GLN A 1 120 ? 33.754 8.010 11.895 1.00 29.00 1724 GLN A N 1
ATOM 905 C CA . GLN A 1 120 ? 34.309 8.849 10.830 1.00 27.65 1724 GLN A CA 1
ATOM 906 C C . GLN A 1 120 ? 33.406 10.060 10.680 1.00 23.64 1724 GLN A C 1
ATOM 907 O O . GLN A 1 120 ? 32.773 10.261 9.632 1.00 25.96 1724 GLN A O 1
ATOM 913 N N . PRO A 1 121 ? 33.333 10.889 11.728 1.00 23.88 1725 PRO A N 1
ATOM 914 C CA . PRO A 1 121 ? 32.494 12.083 11.712 1.00 24.69 1725 PRO A CA 1
ATOM 915 C C . PRO A 1 121 ? 32.950 13.095 10.677 1.00 22.52 1725 PRO A C 1
ATOM 916 O O . PRO A 1 121 ? 34.127 13.124 10.288 1.00 23.12 1725 PRO A O 1
ATOM 920 N N . ALA A 1 122 ? 32.002 13.919 10.247 1.00 21.53 1726 ALA A N 1
ATOM 921 C CA . ALA A 1 122 ? 32.269 14.946 9.243 1.00 21.02 1726 ALA A CA 1
ATOM 922 C C . ALA A 1 122 ? 33.462 15.823 9.595 1.00 22.09 1726 ALA A C 1
ATOM 923 O O . ALA A 1 122 ? 34.310 16.091 8.750 1.00 20.42 1726 ALA A O 1
ATOM 925 N N . ALA A 1 123 ? 33.540 16.268 10.842 1.00 23.21 1727 ALA A N 1
ATOM 926 C CA . ALA A 1 123 ? 34.636 17.138 11.247 1.00 22.67 1727 ALA A CA 1
ATOM 927 C C . ALA A 1 123 ? 36.009 16.490 11.065 1.00 22.49 1727 ALA A C 1
ATOM 928 O O . ALA A 1 123 ? 36.979 17.161 10.709 1.00 23.27 1727 ALA A O 1
ATOM 930 N N . ALA A 1 124 ? 36.090 15.183 11.293 1.00 22.66 1728 ALA A N 1
ATOM 931 C CA . ALA A 1 124 ? 37.356 14.477 11.149 1.00 22.93 1728 ALA A CA 1
ATOM 932 C C . ALA A 1 124 ? 37.726 14.363 9.680 1.00 22.89 1728 ALA A C 1
ATOM 933 O O . ALA A 1 124 ? 38.890 14.511 9.299 1.00 24.22 1728 ALA A O 1
ATOM 935 N N . ILE A 1 125 ? 36.731 14.103 8.844 1.00 20.74 1729 ILE A N 1
ATOM 936 C CA . ILE A 1 125 ? 36.988 13.987 7.418 1.00 19.29 1729 ILE A CA 1
ATOM 937 C C . ILE A 1 125 ? 37.455 15.342 6.875 1.00 20.52 1729 ILE A C 1
ATOM 938 O O . ILE A 1 125 ? 38.408 15.409 6.100 1.00 19.79 1729 ILE A O 1
ATOM 943 N N . VAL A 1 126 ? 36.785 16.410 7.291 1.00 18.95 1730 VAL A N 1
ATOM 944 C CA . VAL A 1 126 ? 37.158 17.760 6.850 1.00 17.87 1730 VAL A CA 1
ATOM 945 C C . VAL A 1 126 ? 38.580 18.088 7.306 1.00 20.95 1730 VAL A C 1
ATOM 946 O O . VAL A 1 126 ? 39.378 18.649 6.547 1.00 19.92 1730 VAL A O 1
ATOM 950 N N . ASN A 1 127 ? 38.908 17.734 8.543 1.00 20.35 1731 ASN A N 1
ATOM 951 C CA . ASN A 1 127 ? 40.242 18.024 9.047 1.00 23.91 1731 ASN A CA 1
ATOM 952 C C . ASN A 1 127 ? 41.326 17.272 8.280 1.00 24.01 1731 ASN A C 1
ATOM 953 O O . ASN A 1 127 ? 42.405 17.828 8.010 1.00 24.75 1731 ASN A O 1
ATOM 958 N N . PHE A 1 128 ? 41.050 16.018 7.923 1.00 22.23 1732 PHE A N 1
ATOM 959 C CA . PHE A 1 128 ? 42.031 15.230 7.193 1.00 22.89 1732 PHE A CA 1
A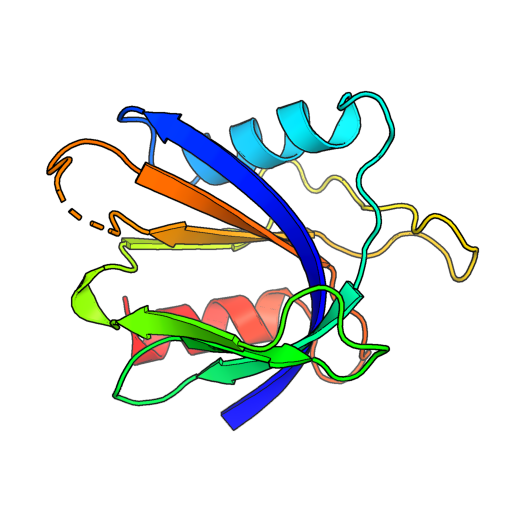TOM 960 C C . PHE A 1 128 ? 42.247 15.804 5.807 1.00 25.82 1732 PHE A C 1
ATOM 961 O O . PHE A 1 128 ? 43.381 15.980 5.365 1.00 23.97 1732 PHE A O 1
ATOM 969 N N . VAL A 1 129 ? 41.158 16.089 5.107 1.00 20.58 1733 VAL A N 1
ATOM 970 C CA . VAL A 1 129 ? 41.288 16.663 3.775 1.00 20.75 1733 VAL A CA 1
ATOM 971 C C . VAL A 1 129 ? 42.055 17.980 3.851 1.00 21.55 1733 VAL A C 1
ATOM 972 O O . VAL A 1 129 ? 42.922 18.262 3.009 1.00 22.04 1733 VAL A O 1
ATOM 976 N N . SER A 1 130 ? 41.756 18.787 4.860 1.00 19.51 1734 SER A N 1
ATOM 977 C CA . SER A 1 130 ? 42.426 20.073 4.988 1.00 21.61 1734 SER A CA 1
ATOM 978 C C . SER A 1 130 ? 43.931 19.946 5.195 1.00 22.69 1734 SER A C 1
ATOM 979 O O . SER A 1 130 ? 44.716 20.648 4.557 1.00 23.12 1734 SER A O 1
ATOM 982 N N . ARG A 1 131 ? 44.334 19.036 6.072 1.00 22.42 1735 ARG A N 1
ATOM 983 C CA . ARG A 1 131 ? 45.751 18.841 6.358 1.00 25.23 1735 ARG A CA 1
ATOM 984 C C . ARG A 1 131 ? 46.552 18.270 5.191 1.00 26.10 1735 ARG A C 1
ATOM 985 O O . ARG A 1 131 ? 47.714 18.627 4.988 1.00 24.64 1735 ARG A O 1
ATOM 993 N N . VAL A 1 132 ? 45.923 17.388 4.426 1.00 23.00 1736 VAL A N 1
ATOM 994 C CA . VAL A 1 132 ? 46.570 16.727 3.304 1.00 25.00 1736 VAL A CA 1
ATOM 995 C C . VAL A 1 132 ? 46.518 17.481 1.980 1.00 24.90 1736 VAL A C 1
ATOM 996 O O . VAL A 1 132 ? 47.486 17.478 1.211 1.00 24.85 1736 VAL A O 1
ATOM 1000 N N . MET A 1 133 ? 45.403 18.158 1.732 1.00 21.97 1737 MET A N 1
ATOM 1001 C CA . MET A 1 133 ? 45.203 18.818 0.454 1.00 20.39 1737 MET A CA 1
ATOM 1002 C C . MET A 1 133 ? 45.095 20.340 0.398 1.00 19.78 1737 MET A C 1
ATOM 1003 O O . MET A 1 133 ? 45.181 20.910 -0.688 1.00 21.60 1737 MET A O 1
ATOM 1008 N N . LEU A 1 134 ? 44.893 20.993 1.536 1.00 18.10 1738 LEU A N 1
ATOM 1009 C CA . LEU A 1 134 ? 44.694 22.437 1.542 1.00 18.29 1738 LEU A CA 1
ATOM 1010 C C . LEU A 1 134 ? 45.705 23.239 2.352 1.00 21.56 1738 LEU A C 1
ATOM 1011 O O . LEU A 1 134 ? 45.509 24.436 2.559 1.00 23.01 1738 LEU A O 1
#

Radius of gyration: 13.5 Å; Cα contacts (8 Å, |Δi|>4): 302; chains: 1; bounding box: 35×32×33 Å